Protein AF-A0A372LPI9-F1 (afdb_monomer_lite)

pLDDT: mean 81.17, std 13.49, range [40.5, 93.44]

Organism: NCBI:txid2303992

InterPro domains:
  IPR018540 Aspartyl-phosphate phosphatase Spo0E-like [PF09388] (8-47)
  IPR036638 Helix-loop-helix DNA-binding domain superfamily [G3DSA:4.10.280.10] (4-56)
  IPR037208 Aspartyl-phosphate phosphatase Spo0E-like superfamily [SSF140500] (5-53)

Structure (mmCIF, N/CA/C/O backbone):
data_AF-A0A372LPI9-F1
#
_entry.id   AF-A0A372LPI9-F1
#
loop_
_atom_site.group_PDB
_atom_site.id
_atom_site.type_symbol
_atom_site.label_atom_id
_atom_site.label_alt_id
_atom_site.label_comp_id
_atom_site.label_asym_id
_atom_site.label_entity_id
_atom_site.label_seq_id
_atom_site.pdbx_PDB_ins_code
_atom_site.Cartn_x
_atom_site.Cartn_y
_atom_site.Cartn_z
_atom_site.occupancy
_atom_site.B_iso_or_equiv
_atom_site.auth_seq_id
_atom_site.auth_comp_id
_atom_site.auth_asym_id
_atom_site.auth_atom_id
_atom_site.pdbx_PDB_model_num
ATOM 1 N N . MET A 1 1 ? 2.114 2.388 22.931 1.00 46.03 1 MET A N 1
ATOM 2 C CA . MET A 1 1 ? 1.340 1.489 22.051 1.00 46.03 1 MET A CA 1
ATOM 3 C C . MET A 1 1 ? 0.893 2.307 20.856 1.00 46.03 1 MET A C 1
ATOM 5 O O . MET A 1 1 ? 0.177 3.277 21.065 1.00 46.03 1 MET A O 1
ATOM 9 N N . ALA A 1 2 ? 1.387 2.015 19.651 1.00 59.84 2 ALA A N 1
ATOM 10 C CA . ALA A 1 2 ? 0.855 2.665 18.454 1.00 59.84 2 ALA A CA 1
ATOM 11 C C . ALA A 1 2 ? -0.586 2.175 18.255 1.00 59.84 2 ALA A C 1
ATOM 13 O O . ALA A 1 2 ? -0.839 0.977 18.377 1.00 59.84 2 ALA A O 1
ATOM 14 N N . SER A 1 3 ? -1.528 3.086 18.016 1.00 83.31 3 SER A N 1
ATOM 15 C CA . SER A 1 3 ?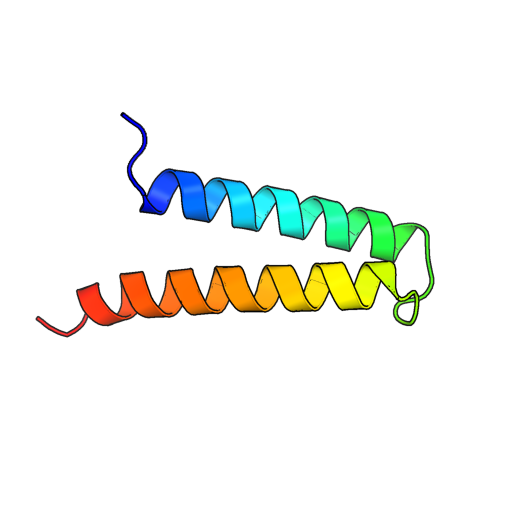 -2.898 2.705 17.673 1.00 83.31 3 SER A CA 1
ATOM 16 C C . SER A 1 3 ? -2.897 1.915 16.361 1.00 83.31 3 SER A C 1
ATOM 18 O O . SER A 1 3 ? -2.038 2.136 15.502 1.00 83.31 3 SER A O 1
ATOM 20 N N . GLU A 1 4 ? -3.857 1.004 16.178 1.00 81.62 4 GLU A N 1
ATOM 21 C CA . GLU A 1 4 ? -4.004 0.264 14.912 1.00 81.62 4 GLU A CA 1
ATOM 22 C C . GLU A 1 4 ? -4.077 1.211 13.703 1.00 81.62 4 GLU A C 1
ATOM 24 O O . GLU A 1 4 ? -3.511 0.919 12.649 1.00 81.62 4 GLU A O 1
ATOM 29 N N . LEU A 1 5 ? -4.696 2.383 13.883 1.00 85.56 5 LEU A N 1
ATOM 30 C CA . LEU A 1 5 ? -4.756 3.439 12.876 1.00 85.56 5 LEU A CA 1
ATOM 31 C C . LEU A 1 5 ? -3.372 4.026 12.558 1.00 85.56 5 LEU A C 1
ATOM 33 O O . LEU A 1 5 ? -3.043 4.224 11.392 1.00 85.56 5 LEU A O 1
ATOM 37 N N . GLY A 1 6 ? -2.533 4.253 13.573 1.00 87.94 6 GLY A N 1
ATOM 38 C CA . GLY A 1 6 ? -1.170 4.752 13.382 1.00 87.94 6 GLY A CA 1
ATOM 39 C C . GLY A 1 6 ? -0.290 3.773 12.603 1.00 87.94 6 GLY A C 1
ATOM 40 O O . GLY A 1 6 ? 0.454 4.180 11.712 1.00 87.94 6 GLY A O 1
ATOM 41 N N . GLN A 1 7 ? -0.415 2.470 12.875 1.00 89.62 7 GLN A N 1
ATOM 42 C CA . GLN A 1 7 ? 0.307 1.450 12.111 1.00 89.62 7 GLN A CA 1
ATOM 43 C C . GLN A 1 7 ? -0.218 1.332 10.673 1.00 89.62 7 GLN A C 1
ATOM 45 O O . GLN A 1 7 ? 0.563 1.117 9.746 1.00 89.62 7 GLN A O 1
ATOM 50 N N . LEU A 1 8 ? -1.527 1.501 10.473 1.00 89.75 8 LEU A N 1
ATOM 51 C CA . LEU A 1 8 ? -2.137 1.510 9.147 1.00 89.75 8 LEU A CA 1
ATOM 52 C C . LEU A 1 8 ? -1.643 2.688 8.300 1.00 89.75 8 LEU A C 1
ATOM 54 O O . LEU A 1 8 ? -1.223 2.475 7.166 1.00 89.75 8 LEU A O 1
ATOM 58 N N . LEU A 1 9 ? -1.630 3.900 8.860 1.00 90.56 9 LEU A N 1
ATOM 59 C CA . LEU A 1 9 ? -1.127 5.102 8.188 1.00 90.56 9 LEU A CA 1
ATOM 60 C C . LEU A 1 9 ? 0.348 4.967 7.803 1.00 90.56 9 LEU A C 1
ATOM 62 O O . LEU A 1 9 ? 0.722 5.286 6.676 1.00 90.56 9 LEU A O 1
ATOM 66 N N . LYS A 1 10 ? 1.174 4.417 8.700 1.00 93.00 10 LYS A N 1
ATOM 67 C CA . LYS A 1 10 ? 2.581 4.132 8.400 1.00 93.00 10 LYS A CA 1
ATOM 68 C C . LYS A 1 10 ? 2.726 3.179 7.209 1.00 93.00 10 LYS A C 1
ATOM 70 O O . LYS A 1 10 ? 3.506 3.443 6.301 1.00 93.00 10 LYS A O 1
ATOM 75 N N . ASN A 1 11 ? 1.947 2.098 7.186 1.00 91.06 11 ASN A N 1
ATOM 76 C CA . ASN A 1 11 ? 1.994 1.128 6.092 1.00 91.06 11 ASN A CA 1
ATOM 77 C C . ASN A 1 11 ? 1.520 1.729 4.756 1.00 91.06 11 ASN A C 1
ATOM 79 O O . ASN A 1 11 ? 2.029 1.337 3.706 1.00 91.06 11 ASN A O 1
ATOM 83 N N . ILE A 1 12 ? 0.555 2.657 4.784 1.00 92.38 12 ILE A N 1
ATOM 84 C CA . ILE A 1 12 ? 0.090 3.387 3.594 1.00 92.38 12 ILE A CA 1
ATOM 85 C C . ILE A 1 12 ? 1.231 4.226 3.016 1.00 92.38 12 ILE A C 1
ATOM 87 O O . ILE A 1 12 ? 1.506 4.111 1.822 1.00 92.38 12 ILE A O 1
ATOM 91 N N . GLU A 1 13 ? 1.932 5.004 3.844 1.00 93.44 13 GLU A N 1
ATOM 92 C CA . GLU A 1 13 ? 3.020 5.861 3.355 1.00 93.44 13 GLU A CA 1
ATOM 93 C C . GLU A 1 13 ? 4.202 5.038 2.826 1.00 93.44 13 GLU A C 1
ATOM 95 O O . GLU A 1 13 ? 4.680 5.286 1.722 1.00 93.44 13 GLU A O 1
ATOM 100 N N . GLU A 1 14 ? 4.605 3.976 3.531 1.00 92.38 14 GLU A N 1
ATOM 101 C CA . GLU A 1 14 ? 5.666 3.079 3.051 1.00 92.38 14 GLU A CA 1
ATOM 102 C C . GLU A 1 14 ? 5.307 2.416 1.709 1.00 92.38 14 GLU A C 1
ATOM 104 O O . GLU A 1 14 ? 6.169 2.189 0.856 1.00 92.38 14 GLU A O 1
ATOM 109 N N . CYS A 1 15 ? 4.031 2.069 1.508 1.00 90.56 15 CYS A N 1
ATOM 110 C CA . CYS A 1 15 ? 3.559 1.489 0.253 1.00 90.56 15 CYS A CA 1
ATOM 111 C C . CYS A 1 15 ? 3.519 2.536 -0.870 1.00 90.56 15 CYS A C 1
ATOM 113 O O . CYS A 1 15 ? 3.876 2.229 -2.009 1.00 90.56 15 CYS A O 1
ATOM 115 N N . ARG A 1 16 ? 3.148 3.779 -0.545 1.00 90.88 16 ARG A N 1
ATOM 116 C CA . ARG A 1 16 ? 3.148 4.917 -1.467 1.00 90.88 16 ARG A CA 1
ATOM 117 C C . ARG A 1 16 ? 4.560 5.256 -1.947 1.00 90.88 16 ARG A C 1
ATOM 119 O O . ARG A 1 16 ? 4.765 5.371 -3.153 1.00 90.88 16 ARG A O 1
ATOM 126 N N . GLU A 1 17 ? 5.537 5.350 -1.047 1.00 90.81 17 GLU A N 1
ATOM 127 C CA . GLU A 1 17 ? 6.940 5.608 -1.406 1.00 90.81 17 GLU A CA 1
ATOM 128 C C . GLU A 1 17 ? 7.512 4.518 -2.319 1.00 90.81 17 GLU A C 1
ATOM 130 O O . GLU A 1 17 ? 8.165 4.819 -3.324 1.00 90.81 17 GLU A O 1
ATOM 135 N N . LYS A 1 18 ? 7.221 3.244 -2.022 1.00 87.94 18 LYS A N 1
ATOM 136 C CA . LYS A 1 18 ? 7.619 2.115 -2.877 1.00 87.94 18 LYS A CA 1
ATOM 137 C C . LYS A 1 18 ? 6.995 2.210 -4.261 1.00 87.94 18 LYS A C 1
ATOM 139 O O . LYS A 1 18 ? 7.701 2.022 -5.246 1.00 87.94 18 LYS A O 1
ATOM 144 N N . MET A 1 19 ? 5.705 2.531 -4.344 1.00 86.81 19 MET A N 1
ATOM 145 C CA . MET A 1 19 ? 5.017 2.686 -5.625 1.00 86.81 19 MET A CA 1
ATOM 146 C C . MET A 1 19 ? 5.620 3.829 -6.445 1.00 86.81 19 MET A C 1
ATOM 148 O O . MET A 1 19 ? 5.895 3.631 -7.621 1.00 86.81 19 MET A O 1
ATOM 152 N N . ILE A 1 20 ? 5.894 4.984 -5.825 1.00 86.31 20 ILE A N 1
ATOM 153 C CA . ILE A 1 20 ? 6.541 6.129 -6.486 1.00 86.31 20 ILE A CA 1
ATOM 154 C C . ILE A 1 20 ? 7.931 5.737 -6.992 1.00 86.31 20 ILE A C 1
ATOM 156 O O . ILE A 1 20 ? 8.247 5.988 -8.147 1.00 86.31 20 ILE A O 1
ATOM 1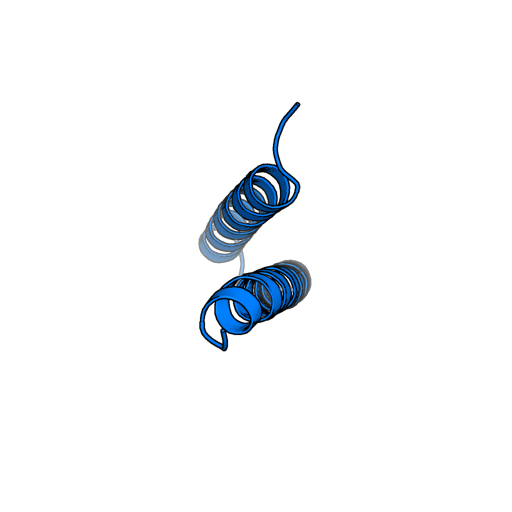60 N N . THR A 1 21 ? 8.730 5.066 -6.163 1.00 86.50 21 THR A N 1
ATOM 161 C CA . THR A 1 21 ? 10.087 4.633 -6.528 1.00 86.50 21 THR A CA 1
ATOM 162 C C . THR A 1 21 ? 10.067 3.648 -7.699 1.00 86.50 21 THR A C 1
ATOM 164 O O . THR A 1 21 ? 10.832 3.784 -8.655 1.00 86.50 21 THR A O 1
ATOM 167 N N . LEU A 1 22 ? 9.167 2.663 -7.664 1.00 83.50 22 LEU A N 1
ATOM 168 C CA . LEU A 1 22 ? 9.003 1.703 -8.756 1.00 83.50 22 LEU A CA 1
ATOM 169 C C . LEU A 1 22 ? 8.523 2.407 -10.029 1.00 83.50 22 LEU A C 1
ATOM 171 O O . LEU A 1 22 ? 9.102 2.203 -11.090 1.00 83.50 22 LEU A O 1
ATOM 175 N N . ALA A 1 23 ? 7.548 3.303 -9.917 1.00 80.12 23 ALA A N 1
ATOM 176 C CA . ALA A 1 23 ? 7.016 4.103 -11.015 1.00 80.12 23 ALA A CA 1
ATOM 177 C C . ALA A 1 23 ? 8.062 5.039 -11.655 1.00 80.12 23 ALA A C 1
ATOM 179 O O . ALA A 1 23 ? 8.025 5.275 -12.859 1.00 80.12 23 ALA A O 1
ATOM 180 N N . THR A 1 24 ? 9.017 5.562 -10.880 1.00 81.06 24 THR A N 1
ATOM 181 C CA . THR A 1 24 ? 10.110 6.393 -11.414 1.00 81.06 24 THR A CA 1
ATOM 182 C C . THR A 1 24 ? 11.196 5.585 -12.123 1.00 81.06 24 THR A C 1
ATOM 184 O O . THR A 1 24 ? 11.910 6.135 -12.958 1.00 81.06 24 THR A O 1
ATOM 187 N N . HIS A 1 25 ? 11.343 4.297 -11.796 1.00 75.75 25 HIS A N 1
ATOM 188 C CA . HIS A 1 25 ? 12.424 3.441 -12.300 1.00 75.75 25 HIS A CA 1
ATOM 189 C C . HIS A 1 25 ? 11.962 2.334 -13.264 1.00 75.75 25 HIS A C 1
ATOM 191 O O . HIS A 1 25 ? 12.806 1.658 -13.850 1.00 75.75 25 HIS A O 1
ATOM 197 N N . SER A 1 26 ? 10.653 2.146 -13.453 1.00 70.44 26 SER A N 1
ATOM 198 C CA . SER A 1 26 ? 10.064 1.112 -14.313 1.00 70.44 26 SER A CA 1
ATOM 199 C C . SER A 1 26 ? 8.828 1.630 -15.058 1.00 70.44 26 SER A C 1
ATOM 201 O O . SER A 1 26 ? 8.260 2.666 -14.715 1.00 70.44 26 SER A O 1
ATOM 203 N N . SER A 1 27 ? 8.417 0.923 -16.114 1.00 70.12 27 SER A N 1
ATOM 204 C CA . SER A 1 27 ? 7.140 1.189 -16.789 1.00 70.12 27 SER A CA 1
ATOM 205 C C . SER A 1 27 ? 5.978 0.936 -15.823 1.00 70.12 27 SER A C 1
ATOM 207 O O . SER A 1 27 ? 6.031 -0.006 -15.040 1.00 70.12 27 SER A O 1
ATOM 209 N N . MET A 1 28 ? 4.886 1.704 -15.916 1.00 63.84 28 MET A N 1
ATOM 210 C CA . MET A 1 28 ? 3.674 1.500 -15.094 1.00 63.84 28 MET A CA 1
ATOM 211 C C . MET A 1 28 ? 3.040 0.104 -15.251 1.00 63.84 28 MET A C 1
ATOM 213 O O . MET A 1 28 ? 2.172 -0.263 -14.465 1.00 63.84 28 MET A O 1
ATOM 217 N N . ALA A 1 29 ? 3.452 -0.652 -16.274 1.00 64.69 29 ALA A N 1
ATOM 218 C CA . ALA A 1 29 ? 3.033 -2.026 -16.539 1.00 64.69 29 ALA A CA 1
ATOM 219 C C . ALA A 1 29 ? 3.987 -3.089 -15.958 1.00 64.69 29 ALA A C 1
ATOM 22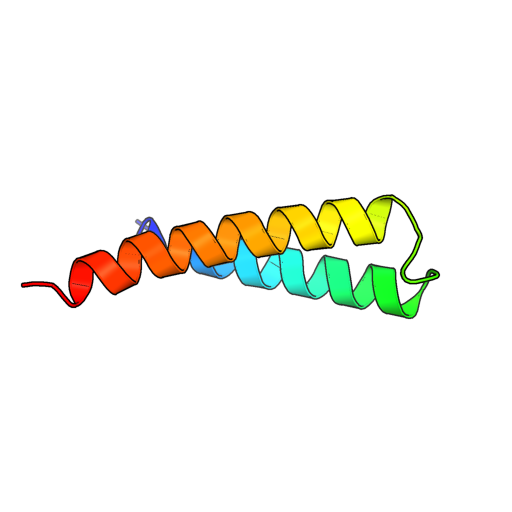1 O O . ALA A 1 29 ? 3.825 -4.267 -16.256 1.00 64.69 29 ALA A O 1
ATOM 222 N N . ASP A 1 30 ? 4.999 -2.697 -15.179 1.00 77.50 30 ASP A N 1
ATOM 223 C CA . ASP A 1 30 ? 5.825 -3.644 -14.430 1.00 77.50 30 ASP A CA 1
ATOM 224 C C . ASP A 1 30 ? 4.960 -4.317 -13.354 1.00 77.50 30 ASP A C 1
A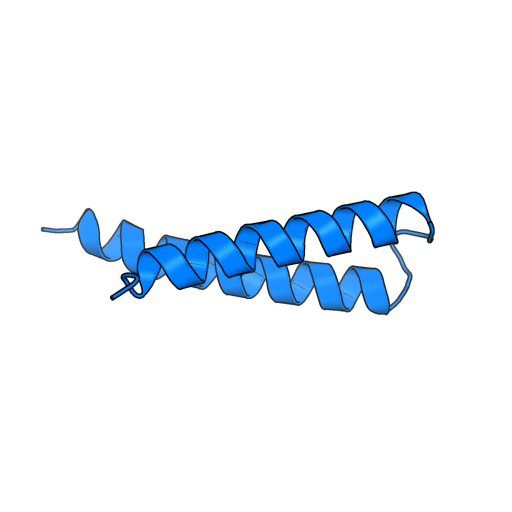TOM 226 O O . ASP A 1 30 ? 4.276 -3.639 -12.579 1.00 77.50 30 ASP A O 1
ATOM 230 N N . ASP A 1 31 ? 4.992 -5.650 -13.297 1.00 80.44 31 ASP A N 1
ATOM 231 C CA . ASP A 1 31 ? 4.218 -6.455 -12.346 1.00 80.44 31 ASP A CA 1
ATOM 232 C C . ASP A 1 31 ? 4.403 -5.973 -10.896 1.00 80.44 31 ASP A C 1
ATOM 234 O O . ASP A 1 31 ? 3.471 -6.025 -10.093 1.00 80.44 31 ASP A O 1
ATOM 238 N N . LYS A 1 32 ? 5.573 -5.408 -10.564 1.00 80.56 32 LYS A N 1
ATOM 239 C CA . LYS A 1 32 ? 5.856 -4.843 -9.238 1.00 80.56 32 LYS A CA 1
ATOM 240 C C . LYS A 1 32 ? 5.099 -3.547 -8.965 1.00 80.56 32 LYS A C 1
ATOM 242 O O . LYS A 1 32 ? 4.729 -3.292 -7.820 1.00 80.56 32 LYS A O 1
ATOM 247 N N . VAL A 1 33 ? 4.865 -2.718 -9.982 1.00 81.50 33 VAL A N 1
ATOM 248 C CA . VAL A 1 33 ? 4.048 -1.498 -9.868 1.00 81.50 33 VAL A CA 1
ATOM 249 C C . VAL A 1 33 ? 2.575 -1.875 -9.697 1.00 81.50 33 VAL A C 1
ATOM 251 O O . VAL A 1 33 ? 1.877 -1.289 -8.866 1.00 81.50 33 VAL A O 1
ATOM 254 N N . VAL A 1 34 ? 2.109 -2.901 -10.414 1.00 85.38 34 VAL A N 1
ATOM 255 C CA . VAL A 1 34 ? 0.738 -3.423 -10.287 1.00 85.38 34 VAL A CA 1
ATOM 256 C C . VAL A 1 34 ? 0.507 -4.046 -8.905 1.00 85.38 34 VAL A C 1
ATOM 258 O O . VAL A 1 34 ? -0.492 -3.749 -8.247 1.00 85.38 34 VAL A O 1
ATOM 261 N N . GLU A 1 35 ? 1.453 -4.840 -8.402 1.00 88.00 35 GLU A N 1
ATOM 262 C CA . GLU A 1 35 ? 1.386 -5.402 -7.049 1.00 88.00 35 GLU A CA 1
ATOM 263 C C . GLU A 1 35 ? 1.400 -4.296 -5.978 1.00 88.00 35 GLU A C 1
ATOM 265 O O . GLU A 1 35 ? 0.563 -4.286 -5.068 1.00 88.00 35 GLU A O 1
ATOM 270 N N . ALA A 1 36 ? 2.309 -3.322 -6.105 1.00 86.50 36 ALA A N 1
ATOM 271 C CA . ALA A 1 36 ? 2.410 -2.204 -5.170 1.00 86.50 36 ALA A CA 1
ATOM 272 C C . ALA A 1 36 ? 1.141 -1.336 -5.158 1.00 86.50 36 ALA A C 1
ATOM 274 O O . ALA A 1 36 ? 0.688 -0.937 -4.082 1.00 86.50 36 ALA A O 1
ATOM 275 N N . SER A 1 37 ? 0.539 -1.078 -6.322 1.00 86.25 37 SER A N 1
ATOM 276 C CA . SER A 1 37 ? -0.702 -0.299 -6.424 1.00 86.25 37 SER A CA 1
ATOM 277 C C . SER A 1 37 ? -1.903 -1.045 -5.835 1.00 86.25 37 SER A C 1
ATOM 279 O O . SER A 1 37 ? -2.649 -0.464 -5.050 1.00 86.25 37 SER A O 1
ATOM 281 N N . THR A 1 38 ? -2.031 -2.351 -6.091 1.00 90.38 38 THR A N 1
ATOM 282 C CA . THR A 1 38 ? -3.085 -3.200 -5.500 1.00 90.38 38 THR A CA 1
ATOM 283 C C . THR A 1 38 ? -2.992 -3.231 -3.971 1.00 90.38 38 THR A C 1
ATOM 285 O O . THR A 1 38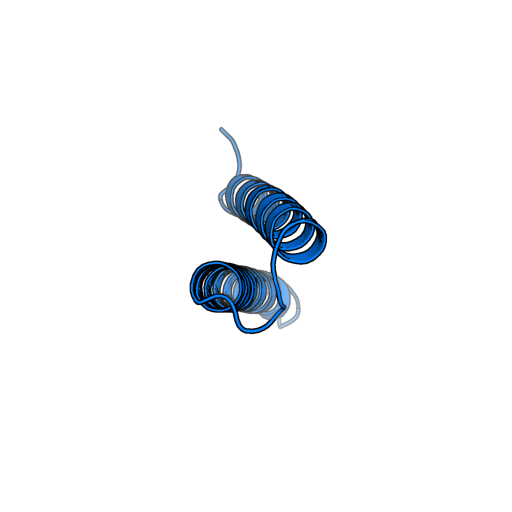 ? -3.997 -3.168 -3.251 1.00 90.38 38 THR A O 1
ATOM 288 N N . LYS A 1 39 ? -1.765 -3.297 -3.443 1.00 91.56 39 LYS A N 1
ATOM 289 C CA . LYS A 1 39 ? -1.519 -3.275 -2.000 1.00 91.56 39 LYS A CA 1
ATOM 290 C C . LYS A 1 39 ? -1.860 -1.921 -1.381 1.00 91.56 39 LYS A C 1
ATOM 292 O O . LYS A 1 39 ? -2.456 -1.890 -0.303 1.00 91.56 39 LYS A O 1
ATOM 297 N N . LEU A 1 40 ? -1.513 -0.823 -2.051 1.00 91.88 40 LEU A N 1
ATOM 298 C CA . LEU A 1 40 ? -1.853 0.524 -1.601 1.00 91.88 40 LEU A CA 1
ATOM 299 C C . LEU A 1 40 ? -3.374 0.723 -1.564 1.00 91.88 40 LEU A C 1
ATOM 301 O O . LEU A 1 40 ? -3.895 1.191 -0.553 1.00 91.88 40 LEU A O 1
ATOM 305 N N . ASP A 1 41 ? -4.081 0.286 -2.607 1.00 92.38 41 ASP A N 1
ATOM 306 C CA . ASP A 1 41 ? -5.544 0.359 -2.687 1.00 92.38 41 ASP A CA 1
ATOM 307 C C . ASP A 1 41 ? -6.217 -0.404 -1.535 1.00 92.38 41 ASP A C 1
ATOM 309 O O . ASP A 1 41 ? -7.074 0.124 -0.827 1.00 92.38 41 ASP A O 1
ATOM 313 N N . THR A 1 42 ? -5.737 -1.615 -1.235 1.00 93.06 42 THR A N 1
ATOM 314 C CA . THR A 1 42 ? -6.233 -2.417 -0.104 1.00 93.06 42 THR A CA 1
ATOM 315 C C . THR A 1 42 ? -6.061 -1.698 1.241 1.00 93.06 42 THR A C 1
ATOM 317 O O . THR A 1 42 ? -6.961 -1.716 2.087 1.00 93.06 42 THR A O 1
ATOM 320 N N . LEU A 1 43 ? -4.908 -1.058 1.464 1.00 91.88 43 LEU A N 1
ATOM 321 C CA . LEU A 1 43 ? -4.632 -0.325 2.702 1.00 91.88 43 LEU A CA 1
ATOM 322 C C . LEU A 1 43 ? -5.503 0.933 2.823 1.00 91.88 43 LEU A C 1
ATOM 324 O O . LEU A 1 43 ? -6.026 1.203 3.907 1.00 91.88 43 LEU A O 1
ATOM 328 N N . LEU A 1 44 ? -5.704 1.657 1.720 1.00 90.19 44 LEU A N 1
ATOM 329 C CA . LEU A 1 44 ? -6.593 2.817 1.660 1.00 90.19 44 LEU A CA 1
ATOM 330 C C . LEU A 1 44 ? -8.044 2.414 1.924 1.00 90.19 44 LEU A C 1
ATOM 332 O O . LEU A 1 44 ? -8.691 3.024 2.769 1.00 90.19 44 LEU A O 1
ATOM 336 N N . ASN A 1 45 ? -8.535 1.338 1.308 1.00 90.94 45 ASN A N 1
ATOM 337 C CA . ASN A 1 45 ? -9.885 0.822 1.549 1.00 90.94 45 ASN A CA 1
ATOM 338 C C . ASN A 1 45 ? -10.094 0.410 3.013 1.00 90.94 45 ASN A C 1
ATOM 340 O O . ASN A 1 45 ? -11.149 0.675 3.599 1.00 90.94 45 ASN A O 1
ATOM 344 N N . LYS A 1 46 ? -9.075 -0.185 3.649 1.00 89.75 46 LYS A N 1
ATOM 345 C CA . LYS A 1 46 ? -9.105 -0.485 5.087 1.00 89.75 46 LYS A CA 1
ATOM 346 C C . LYS A 1 46 ? -9.169 0.793 5.926 1.00 89.75 46 LYS A C 1
ATOM 348 O O . LYS A 1 46 ? -9.944 0.849 6.878 1.00 89.75 46 LYS A O 1
ATOM 353 N N . TYR A 1 47 ? -8.391 1.814 5.572 1.00 90.19 47 TYR A N 1
ATOM 354 C CA . TYR A 1 47 ? -8.415 3.110 6.250 1.00 90.19 47 TYR A CA 1
ATOM 355 C C . TYR A 1 47 ? -9.771 3.804 6.102 1.00 90.19 47 TYR A C 1
ATOM 357 O O . TYR A 1 47 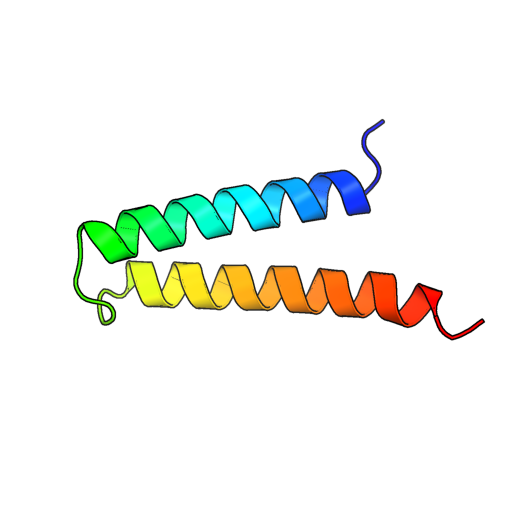? -10.353 4.214 7.106 1.00 90.19 47 TYR A O 1
ATOM 365 N N . PHE A 1 48 ? -10.322 3.858 4.887 1.00 87.62 48 PHE A N 1
ATOM 366 C CA . PHE A 1 48 ? -11.663 4.379 4.634 1.00 87.62 48 PHE A CA 1
ATOM 367 C C . PHE A 1 48 ? -12.713 3.614 5.433 1.00 87.62 48 PHE A C 1
ATOM 369 O O . PHE A 1 48 ? -13.521 4.226 6.107 1.00 87.62 48 PHE A O 1
ATOM 376 N N . THR A 1 49 ? -12.664 2.283 5.475 1.00 87.56 49 THR A N 1
ATOM 377 C CA . THR A 1 49 ? -13.624 1.497 6.270 1.00 87.56 49 THR A CA 1
ATOM 378 C C . THR A 1 49 ? -13.563 1.833 7.765 1.00 87.56 49 THR A C 1
ATOM 380 O O . THR A 1 49 ? -14.602 1.929 8.418 1.00 87.56 49 THR A O 1
ATOM 383 N N . LEU A 1 50 ? -12.361 2.014 8.318 1.00 84.62 50 LEU A N 1
ATOM 384 C CA . LEU A 1 50 ? -12.168 2.334 9.735 1.00 84.62 50 LEU A CA 1
ATOM 385 C C . LEU A 1 50 ? -12.607 3.765 10.072 1.00 84.62 50 LEU A C 1
ATOM 387 O O . LEU A 1 50 ? -13.263 3.969 11.087 1.00 84.62 50 LEU A O 1
ATOM 391 N N . THR A 1 51 ? -12.311 4.728 9.199 1.00 82.12 51 THR A N 1
ATOM 392 C CA . THR A 1 51 ? -12.634 6.155 9.394 1.00 82.12 51 THR A CA 1
ATOM 393 C C . THR A 1 51 ? -14.062 6.523 8.979 1.00 82.12 51 THR A C 1
ATOM 395 O O . THR A 1 51 ? -14.674 7.422 9.551 1.00 82.12 51 THR A O 1
ATOM 398 N N . SER A 1 52 ? -14.659 5.807 8.024 1.00 73.62 52 SER A N 1
ATOM 399 C CA . SER A 1 52 ? -16.074 5.948 7.661 1.00 73.62 52 SER A CA 1
ATOM 400 C C . SER A 1 52 ? -17.000 5.293 8.686 1.00 73.62 52 SER A C 1
ATOM 402 O O . SER A 1 52 ? -18.091 5.808 8.910 1.00 73.62 52 SER A O 1
ATOM 404 N N . LYS A 1 53 ? -16.573 4.220 9.373 1.00 56.31 53 LYS A N 1
ATOM 405 C CA . LYS A 1 53 ? -17.290 3.712 10.561 1.00 56.31 53 LYS A CA 1
ATOM 406 C C . LYS A 1 53 ? -17.319 4.722 11.711 1.00 56.31 53 LYS A C 1
ATOM 408 O O . LYS A 1 53 ? -18.253 4.693 12.502 1.00 56.31 53 LYS A O 1
ATOM 413 N N . GLU A 1 54 ? -16.331 5.609 11.779 1.00 52.88 54 GLU A N 1
ATOM 414 C CA . GLU A 1 54 ? -16.235 6.674 12.782 1.00 52.88 54 GLU A CA 1
ATOM 415 C C . GLU A 1 54 ? -17.169 7.867 12.491 1.00 52.88 54 GLU A C 1
ATOM 417 O O . GLU A 1 54 ? -17.442 8.651 13.389 1.00 52.88 54 GLU A O 1
ATOM 422 N N . ASN A 1 55 ? -17.704 7.989 11.266 1.00 49.56 55 ASN A N 1
ATOM 423 C CA . ASN A 1 55 ? -18.625 9.064 10.856 1.00 49.56 55 ASN A CA 1
ATOM 424 C C . ASN A 1 55 ? -20.115 8.649 10.843 1.00 49.56 55 ASN A C 1
ATOM 426 O O . ASN A 1 55 ? -20.958 9.418 10.384 1.00 49.56 55 ASN A O 1
ATOM 430 N N . LEU A 1 56 ? -20.449 7.433 11.296 1.00 47.97 56 LEU A N 1
ATOM 431 C CA . LEU A 1 56 ? -21.825 6.904 11.321 1.00 47.97 56 LEU A CA 1
ATOM 432 C C . LEU A 1 56 ? -22.453 6.835 12.727 1.00 47.97 56 LEU A C 1
ATOM 434 O O . LEU A 1 56 ? -23.510 6.219 12.873 1.00 47.97 56 LEU A O 1
ATOM 438 N N . TYR A 1 57 ? -21.856 7.479 13.735 1.00 40.50 57 TYR A N 1
ATOM 439 C CA . TYR A 1 57 ? -22.433 7.613 15.079 1.00 40.50 57 TYR A CA 1
ATOM 440 C C . TYR A 1 57 ? -22.252 9.018 15.642 1.00 40.50 57 TYR A C 1
ATOM 442 O O . TYR A 1 57 ? -21.106 9.515 15.610 1.00 40.50 57 TYR A O 1
#

Foldseek 3Di:
DQPPLNVLVVVLVVLVVQLVVCVVVHPCPPVSNVVSVVSNVVSVVVNCVVVVVVVPD

Sequence (57 aa):
MASELGQLLKNIEECREKMITLATHSSMADDKVVEASTKLDTLLNKYFTLTSKENLY

Secondary structure (DSSP, 8-state):
---HHHHHHHHHHHHHHHHHHHHHHS-TTSHHHHHHHHHHHHHHHHHHHHHHHTT--

Radius of gyration: 13.52 Å; chains: 1; bounding box: 35×16×39 Å